Protein AF-A0A0Q6BQZ2-F1 (afdb_monomer_lite)

Secondary structure (DSSP, 8-state):
-HHHHHHHSGGGG--------------HHHHHHHHHHHHHHHHHHHTT-HHHHHHHHHHHHHHHHHHHHHHHTSTT-HHHHHHHHHHHHHHHHHHHHHHHT-HHHHHHHHHHHHHHHHHHH--

Sequence (123 aa):
MRLRVVMMLAVMLAASWSVEAGDFEVDEDFMHEVEDTSKSLTNHLALNNKTASNDDVQRLIGMFSKVESYYTLKADSDEQLGLAQKSHELTKEIKFLVDAGDFEHAGQKATVLSRTCKSCHDL

pLDDT: mean 88.43, std 18.25, range [44.84, 98.88]

Structure (mmCIF, N/CA/C/O backbone):
data_AF-A0A0Q6BQZ2-F1
#
_entry.id   AF-A0A0Q6BQZ2-F1
#
loop_
_atom_site.group_PDB
_atom_site.id
_atom_site.type_symbol
_atom_site.label_atom_id
_atom_site.label_alt_id
_atom_site.label_comp_id
_atom_site.label_asym_id
_atom_site.label_entity_id
_atom_site.label_seq_id
_atom_site.pdbx_PDB_ins_code
_atom_site.Cartn_x
_atom_site.Cartn_y
_atom_site.Cartn_z
_atom_site.occupancy
_atom_site.B_iso_or_equiv
_atom_site.auth_seq_id
_atom_site.auth_comp_id
_atom_site.auth_asym_id
_atom_site.auth_atom_id
_atom_site.pdbx_PDB_model_num
ATOM 1 N N . MET A 1 1 ? 11.974 49.553 -42.679 1.00 47.84 1 MET A N 1
ATOM 2 C CA . MET A 1 1 ? 12.924 48.729 -41.888 1.00 47.84 1 MET A CA 1
ATOM 3 C C . MET A 1 1 ? 12.421 48.372 -40.491 1.00 47.84 1 MET A C 1
ATOM 5 O O . MET A 1 1 ? 12.557 47.217 -40.125 1.00 47.84 1 MET A O 1
ATOM 9 N N . ARG A 1 2 ? 11.797 49.289 -39.734 1.00 51.91 2 ARG A N 1
ATOM 10 C CA . ARG A 1 2 ? 11.353 49.034 -38.345 1.00 51.91 2 ARG A CA 1
ATOM 11 C C . ARG A 1 2 ? 10.260 47.959 -38.185 1.00 51.91 2 ARG A C 1
ATOM 13 O O . ARG A 1 2 ? 10.265 47.254 -37.191 1.00 51.91 2 ARG A O 1
ATOM 20 N N . LEU A 1 3 ? 9.384 47.774 -39.178 1.00 44.84 3 LEU A N 1
ATOM 21 C CA . LEU A 1 3 ? 8.256 46.830 -39.092 1.00 44.84 3 LEU A CA 1
ATOM 22 C C . LEU A 1 3 ? 8.641 45.355 -39.341 1.00 44.84 3 LEU A C 1
ATOM 24 O O . LEU A 1 3 ? 7.976 44.454 -38.848 1.00 44.84 3 LEU A O 1
ATOM 28 N N . ARG A 1 4 ? 9.740 45.099 -40.068 1.00 45.25 4 ARG A N 1
ATOM 29 C CA . ARG A 1 4 ? 10.235 43.732 -40.342 1.00 45.25 4 ARG A CA 1
ATOM 30 C C . ARG A 1 4 ? 10.979 43.124 -39.151 1.00 45.25 4 ARG A C 1
ATOM 32 O O . ARG A 1 4 ? 10.954 41.915 -38.977 1.00 45.25 4 ARG A O 1
ATOM 39 N N . VAL A 1 5 ? 11.593 43.967 -38.319 1.00 52.12 5 VAL A N 1
ATOM 40 C CA . VAL A 1 5 ? 12.318 43.535 -37.112 1.00 52.12 5 VAL A CA 1
ATOM 41 C C . VAL A 1 5 ? 11.343 43.091 -36.017 1.00 52.12 5 VAL A C 1
ATOM 43 O O . VAL A 1 5 ? 11.607 42.116 -35.325 1.00 52.12 5 VAL A O 1
ATOM 46 N N . VAL A 1 6 ? 10.177 43.739 -35.914 1.00 52.12 6 VAL A N 1
ATOM 47 C CA . VAL A 1 6 ? 9.150 43.390 -34.914 1.00 52.12 6 VAL A CA 1
ATOM 48 C C . VAL A 1 6 ? 8.507 42.030 -35.210 1.00 52.12 6 VAL A C 1
ATOM 50 O O . VAL A 1 6 ? 8.202 41.283 -34.287 1.00 52.12 6 VAL A O 1
ATOM 53 N N . MET A 1 7 ? 8.366 41.659 -36.486 1.00 44.91 7 MET A N 1
ATOM 54 C CA . MET A 1 7 ? 7.736 40.391 -36.871 1.00 44.91 7 MET A CA 1
ATOM 55 C C . MET A 1 7 ? 8.658 39.171 -36.681 1.00 44.91 7 MET A C 1
ATOM 57 O O . MET A 1 7 ? 8.168 38.066 -36.477 1.00 44.91 7 MET A O 1
ATOM 61 N N . MET A 1 8 ? 9.983 39.363 -36.682 1.00 48.62 8 MET A N 1
ATOM 62 C CA . MET A 1 8 ? 10.954 38.284 -36.436 1.00 48.62 8 MET A CA 1
ATOM 63 C C . MET A 1 8 ? 11.148 37.961 -34.946 1.00 48.62 8 MET A C 1
ATOM 65 O O . MET A 1 8 ? 11.623 36.877 -34.624 1.00 48.62 8 MET A O 1
ATOM 69 N N . LEU A 1 9 ? 10.744 38.856 -34.038 1.00 49.56 9 LEU A N 1
ATOM 70 C CA . LEU A 1 9 ? 10.877 38.640 -32.592 1.00 49.56 9 LEU A CA 1
ATOM 71 C C . LEU A 1 9 ? 9.693 37.874 -31.971 1.00 49.56 9 LEU A C 1
ATOM 73 O O . LEU A 1 9 ? 9.803 37.379 -30.856 1.00 49.56 9 LEU A O 1
ATOM 77 N N . ALA A 1 10 ? 8.572 37.746 -32.687 1.00 48.38 10 ALA A N 1
ATOM 78 C CA . ALA A 1 10 ? 7.369 37.072 -32.189 1.00 48.38 10 ALA A CA 1
ATOM 79 C C . ALA A 1 10 ? 7.408 35.535 -32.331 1.00 48.38 10 ALA A C 1
ATOM 81 O O . ALA A 1 10 ? 6.573 34.846 -31.754 1.00 48.38 10 ALA A O 1
ATOM 82 N N . VAL A 1 11 ? 8.376 34.985 -33.072 1.00 51.03 11 VAL A N 1
ATOM 83 C CA . VAL A 1 11 ? 8.493 33.534 -33.327 1.00 51.03 11 VAL A CA 1
ATOM 84 C C . VAL A 1 11 ?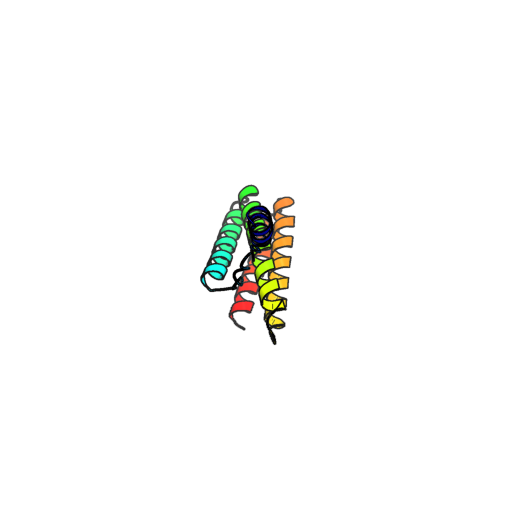 9.330 32.811 -32.257 1.00 51.03 11 VAL A C 1
ATOM 86 O O . VAL A 1 11 ? 9.289 31.590 -32.167 1.00 51.03 11 VAL A O 1
ATOM 89 N N . MET A 1 12 ? 10.034 33.535 -31.378 1.00 50.94 12 MET A N 1
ATOM 90 C CA . MET A 1 12 ? 10.864 32.935 -30.317 1.00 50.94 12 MET A CA 1
ATOM 91 C C . MET A 1 12 ? 10.139 32.711 -28.976 1.00 50.94 12 MET A C 1
ATOM 93 O O . MET A 1 12 ? 10.781 32.338 -28.000 1.00 50.94 12 MET A O 1
ATOM 97 N N . LEU A 1 13 ? 8.814 32.895 -28.908 1.00 50.28 13 LEU A N 1
ATOM 98 C CA . LEU A 1 13 ? 8.023 32.637 -27.692 1.00 50.28 13 LEU A CA 1
ATOM 99 C C . LEU A 1 13 ? 7.362 31.249 -27.642 1.00 50.28 13 LEU A C 1
ATOM 101 O O . LEU A 1 13 ? 6.524 30.999 -26.783 1.00 50.28 13 LEU A O 1
ATOM 105 N N . ALA A 1 14 ? 7.766 30.323 -28.512 1.00 53.31 14 ALA A N 1
ATOM 106 C CA . ALA A 1 14 ? 7.526 28.896 -28.312 1.00 53.31 14 ALA A CA 1
ATOM 107 C C . ALA A 1 14 ? 8.716 28.282 -27.556 1.00 53.31 14 ALA A C 1
ATOM 109 O O . ALA A 1 14 ? 9.350 27.343 -28.029 1.00 53.31 14 ALA A O 1
ATOM 110 N N . ALA A 1 15 ? 9.061 28.850 -26.396 1.00 54.56 15 ALA A N 1
ATOM 111 C CA . ALA A 1 15 ? 9.900 28.156 -25.430 1.00 54.56 15 ALA A CA 1
ATOM 112 C C . ALA A 1 15 ? 9.045 27.023 -24.861 1.00 54.56 15 ALA A C 1
ATOM 114 O O . ALA A 1 15 ? 8.290 27.198 -23.907 1.00 54.56 15 ALA A O 1
ATOM 115 N N . SER A 1 16 ? 9.107 25.891 -25.553 1.00 55.00 16 SER A N 1
ATOM 116 C CA . SER A 1 16 ? 8.705 24.578 -25.090 1.00 55.00 16 SER A CA 1
ATOM 117 C C . SER A 1 16 ? 9.062 24.440 -23.617 1.00 55.00 16 SER A C 1
ATOM 119 O O . SER A 1 16 ? 10.232 24.307 -23.261 1.00 55.00 16 SER A O 1
ATOM 121 N N . TRP A 1 17 ? 8.041 24.487 -22.762 1.00 54.44 17 TRP A N 1
ATOM 122 C CA . TRP A 1 17 ? 8.101 23.850 -21.460 1.00 54.44 17 TRP A CA 1
ATOM 123 C C . TRP A 1 17 ? 8.249 22.359 -21.742 1.00 54.44 17 TRP A C 1
ATOM 125 O O . TRP A 1 17 ? 7.269 21.621 -21.822 1.00 54.44 17 TRP A O 1
ATOM 135 N N . SER A 1 18 ? 9.486 21.925 -21.970 1.00 51.38 18 SER A N 1
ATOM 136 C CA . SER A 1 18 ? 9.857 20.560 -21.661 1.00 51.38 18 SER A CA 1
ATOM 137 C C . SER A 1 18 ? 9.623 20.456 -20.166 1.00 51.38 18 SER A C 1
ATOM 139 O O . SER A 1 18 ? 10.402 20.974 -19.371 1.00 51.38 18 SER A O 1
ATOM 141 N N . VAL A 1 19 ? 8.475 19.897 -19.788 1.00 54.66 19 VAL A N 1
ATOM 142 C CA . VAL A 1 19 ? 8.336 19.311 -18.465 1.00 54.66 19 VAL A CA 1
ATOM 143 C C . VAL A 1 19 ? 9.444 18.276 -18.455 1.00 54.66 19 VAL A C 1
ATOM 145 O O . VAL A 1 19 ? 9.368 17.285 -19.180 1.00 54.66 19 VAL A O 1
ATOM 148 N N . GLU A 1 20 ? 10.549 18.596 -17.793 1.00 49.16 20 GLU A N 1
ATOM 149 C CA . GLU A 1 20 ? 11.592 17.628 -17.526 1.00 49.16 20 GLU A CA 1
ATOM 150 C C . GLU A 1 20 ? 10.895 16.601 -16.644 1.00 49.16 20 GLU A C 1
ATOM 152 O O . GLU A 1 20 ? 10.644 16.831 -15.461 1.00 49.16 20 GLU A O 1
ATOM 157 N N . ALA A 1 21 ? 10.405 15.536 -17.279 1.00 51.03 21 ALA A N 1
ATOM 158 C CA . ALA A 1 21 ? 10.009 14.339 -16.583 1.00 51.03 21 ALA A CA 1
ATOM 159 C C . ALA A 1 21 ? 11.306 13.852 -15.947 1.00 51.03 21 ALA A C 1
ATOM 161 O O . ALA A 1 21 ? 12.100 13.183 -16.601 1.00 51.03 21 ALA A O 1
ATOM 162 N N . GLY A 1 22 ? 11.577 14.317 -14.724 1.00 54.44 22 GLY A N 1
ATOM 163 C CA . GLY A 1 22 ? 12.607 13.720 -13.897 1.00 54.44 22 GLY A CA 1
ATOM 164 C C . GLY A 1 22 ? 12.292 12.237 -13.876 1.00 54.44 22 GLY A C 1
ATOM 165 O O . GLY A 1 22 ? 11.157 11.870 -13.552 1.00 54.44 22 GLY A O 1
ATOM 166 N N . ASP A 1 23 ? 13.239 11.429 -14.344 1.00 61.69 23 ASP A N 1
ATOM 167 C CA . ASP A 1 23 ? 13.086 9.983 -14.379 1.00 61.69 23 ASP A CA 1
ATOM 168 C C . ASP A 1 23 ? 12.707 9.559 -12.960 1.00 61.69 23 ASP A C 1
ATOM 170 O O . ASP A 1 23 ? 13.440 9.819 -12.005 1.00 61.69 23 ASP A O 1
ATOM 174 N N . PHE A 1 24 ? 11.491 9.039 -12.788 1.00 74.56 24 PHE A N 1
ATOM 175 C CA . PHE A 1 24 ? 11.076 8.554 -11.484 1.00 74.56 24 PHE A CA 1
ATOM 176 C C . PHE A 1 24 ? 11.882 7.286 -11.216 1.00 74.56 24 PHE A C 1
ATOM 178 O O . PHE A 1 24 ? 11.626 6.240 -11.817 1.00 74.56 24 PHE A O 1
ATOM 185 N N . GLU A 1 25 ? 12.867 7.387 -10.332 1.00 81.62 25 GLU A N 1
ATOM 186 C CA . GLU A 1 25 ? 13.620 6.234 -9.867 1.00 81.62 25 GLU A CA 1
ATOM 187 C C . GLU A 1 25 ? 12.933 5.619 -8.646 1.00 81.62 25 GLU A C 1
ATOM 189 O O . GLU A 1 25 ? 12.519 6.305 -7.713 1.00 81.62 25 GLU A O 1
ATOM 194 N N . VAL A 1 26 ? 12.802 4.292 -8.666 1.00 90.12 26 VAL A N 1
ATOM 195 C CA . VAL A 1 26 ? 12.554 3.508 -7.454 1.00 90.12 26 VAL A CA 1
ATOM 196 C C . VAL A 1 26 ? 13.908 3.349 -6.773 1.00 90.12 26 VAL A C 1
ATOM 198 O O . VAL A 1 26 ? 14.666 2.433 -7.097 1.00 90.12 26 VAL A O 1
ATOM 201 N N . ASP A 1 27 ? 14.234 4.300 -5.904 1.00 92.88 27 ASP A N 1
ATOM 202 C CA . ASP A 1 27 ? 15.468 4.338 -5.125 1.00 92.88 27 ASP A CA 1
ATOM 203 C C . ASP A 1 27 ? 15.237 3.919 -3.661 1.00 92.88 27 ASP A C 1
ATOM 205 O O . ASP A 1 27 ? 14.137 3.527 -3.256 1.00 92.88 27 ASP A O 1
ATOM 209 N N . GLU A 1 28 ? 16.309 3.939 -2.870 1.00 93.81 28 GLU A N 1
ATOM 210 C CA . GLU A 1 28 ? 16.282 3.550 -1.458 1.00 93.81 28 GLU A CA 1
ATOM 211 C C . GLU A 1 28 ? 15.366 4.460 -0.626 1.00 93.81 28 GLU A C 1
ATOM 213 O O . GLU A 1 28 ? 14.588 3.958 0.183 1.00 93.81 28 GLU A O 1
ATOM 218 N N . ASP A 1 29 ? 15.393 5.774 -0.863 1.00 95.81 29 ASP A N 1
ATOM 219 C CA . ASP A 1 29 ? 14.568 6.741 -0.132 1.00 95.81 29 ASP A CA 1
ATOM 220 C C . ASP A 1 29 ? 13.077 6.527 -0.416 1.00 95.81 29 ASP A C 1
ATOM 222 O O . ASP A 1 29 ? 12.254 6.496 0.505 1.00 95.81 29 ASP A O 1
ATOM 226 N N . PHE A 1 30 ? 12.722 6.305 -1.683 1.00 96.94 30 PHE A N 1
ATOM 227 C CA . PHE A 1 30 ? 11.360 5.964 -2.067 1.00 96.94 30 PHE A CA 1
ATOM 228 C C . PHE A 1 30 ? 10.910 4.648 -1.422 1.00 96.94 30 PHE A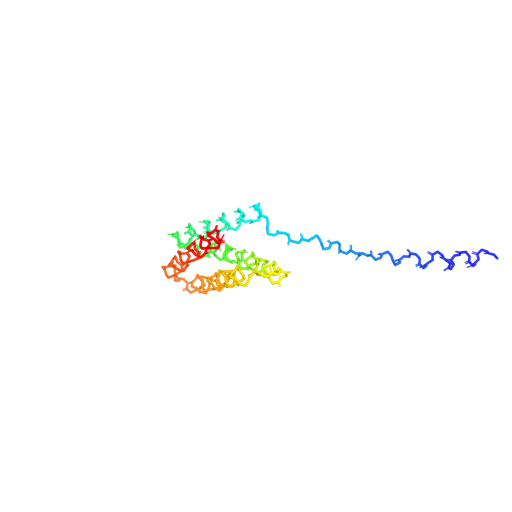 C 1
ATOM 230 O O . PHE A 1 30 ? 9.806 4.570 -0.880 1.00 96.94 30 PHE A O 1
ATOM 237 N N . MET A 1 31 ? 11.752 3.611 -1.441 1.00 96.69 31 MET A N 1
ATOM 238 C CA . MET A 1 31 ? 11.402 2.321 -0.841 1.00 96.69 31 MET A CA 1
ATOM 239 C C . MET A 1 31 ? 11.316 2.382 0.690 1.00 96.69 31 MET A C 1
ATOM 241 O O . MET A 1 31 ? 10.460 1.709 1.268 1.00 96.69 31 MET A O 1
ATOM 245 N N . HIS A 1 32 ? 12.101 3.236 1.350 1.00 97.31 32 HIS A N 1
ATOM 246 C CA . HIS A 1 32 ? 11.919 3.542 2.769 1.00 97.31 32 HIS A CA 1
ATOM 247 C C . HIS A 1 32 ? 10.571 4.226 3.034 1.00 97.31 32 HIS A C 1
ATOM 249 O O . HIS A 1 32 ? 9.877 3.850 3.979 1.00 97.31 32 HIS A O 1
ATOM 255 N N . GLU A 1 33 ? 10.131 5.157 2.180 1.00 98.25 33 GLU A N 1
ATOM 256 C CA . GLU A 1 33 ? 8.800 5.770 2.311 1.00 98.25 33 GLU A CA 1
ATOM 257 C C . GLU A 1 33 ? 7.670 4.734 2.143 1.00 98.25 33 GLU A C 1
ATOM 259 O O . GLU A 1 33 ? 6.663 4.778 2.863 1.00 98.25 33 GLU A O 1
ATOM 264 N N . VAL A 1 34 ? 7.838 3.769 1.230 1.00 98.50 34 VAL A N 1
ATOM 265 C CA . VAL A 1 34 ? 6.916 2.631 1.069 1.00 98.50 34 VAL A CA 1
ATOM 266 C C . VAL A 1 34 ? 6.872 1.785 2.341 1.00 98.50 34 VAL A C 1
ATOM 268 O O . VAL A 1 34 ? 5.784 1.460 2.827 1.00 98.50 34 VAL A O 1
ATOM 271 N N . GLU A 1 35 ? 8.031 1.440 2.905 1.00 98.31 35 GLU A N 1
ATOM 272 C CA . GLU A 1 35 ? 8.124 0.643 4.129 1.00 98.31 35 GLU A CA 1
ATOM 273 C C . GLU A 1 35 ? 7.474 1.360 5.321 1.00 98.31 35 GLU A C 1
ATOM 275 O O . GLU A 1 35 ? 6.658 0.763 6.033 1.00 98.31 35 GLU A O 1
ATOM 280 N N . ASP A 1 36 ? 7.775 2.641 5.518 1.00 98.75 36 ASP A N 1
ATOM 281 C CA . ASP A 1 36 ? 7.216 3.444 6.604 1.00 98.75 36 ASP A CA 1
ATOM 282 C C . ASP A 1 36 ? 5.702 3.611 6.466 1.00 98.75 36 ASP A C 1
ATOM 284 O O . ASP A 1 36 ? 4.967 3.443 7.445 1.00 98.75 36 ASP A O 1
ATOM 288 N N . THR A 1 37 ? 5.203 3.833 5.246 1.00 98.88 37 THR A N 1
ATOM 289 C CA . THR A 1 37 ? 3.757 3.892 4.990 1.00 98.88 37 THR A CA 1
ATOM 290 C C . THR A 1 37 ? 3.098 2.528 5.250 1.00 98.88 37 THR A C 1
ATOM 292 O O . THR A 1 37 ? 2.024 2.460 5.848 1.00 98.88 37 THR A O 1
ATOM 295 N N . SER A 1 38 ? 3.749 1.413 4.894 1.00 98.75 38 SER A N 1
ATOM 296 C CA . SER A 1 38 ? 3.254 0.059 5.196 1.00 98.75 38 SER A CA 1
ATOM 297 C C . SER A 1 38 ? 3.230 -0.248 6.700 1.00 98.75 38 SER A C 1
ATOM 299 O O . SER A 1 38 ? 2.306 -0.915 7.185 1.00 98.75 38 SER A O 1
ATOM 301 N N . LYS A 1 39 ? 4.229 0.213 7.459 1.00 98.69 39 LYS A N 1
ATOM 302 C CA . LYS A 1 39 ? 4.265 0.092 8.926 1.00 98.69 39 LYS A CA 1
ATOM 303 C C . LYS A 1 39 ? 3.169 0.940 9.571 1.00 98.69 39 LYS A C 1
ATOM 305 O O . LYS A 1 39 ? 2.452 0.443 10.440 1.00 98.69 39 LYS A O 1
ATOM 310 N N . SER A 1 40 ? 3.005 2.182 9.111 1.00 98.88 40 SER A N 1
ATOM 311 C CA . SER A 1 40 ? 1.930 3.087 9.534 1.00 98.88 40 SER A CA 1
ATOM 312 C C . SER A 1 40 ? 0.556 2.452 9.322 1.00 98.88 40 SER A C 1
ATOM 314 O O . SER A 1 40 ? -0.219 2.332 10.274 1.00 98.88 40 SER A O 1
ATOM 316 N N . LEU A 1 41 ? 0.308 1.905 8.126 1.00 98.88 41 LEU A N 1
ATOM 317 C CA . LEU A 1 41 ? -0.931 1.200 7.807 1.00 98.88 41 LEU A CA 1
ATOM 318 C C . LEU A 1 41 ? -1.205 0.074 8.806 1.00 98.88 41 LEU A C 1
ATOM 320 O O . LEU A 1 41 ? -2.300 -0.015 9.356 1.00 98.88 41 LEU A O 1
ATOM 324 N N . THR A 1 42 ? -0.207 -0.771 9.068 1.00 98.75 42 THR A N 1
ATOM 325 C CA . THR A 1 42 ? -0.345 -1.907 9.992 1.00 98.75 42 THR A CA 1
ATOM 326 C C . THR A 1 42 ? -0.721 -1.442 11.402 1.00 98.75 42 THR A C 1
ATOM 328 O O . THR A 1 42 ? -1.607 -2.028 12.028 1.00 98.75 42 THR A O 1
ATOM 331 N N . ASN A 1 43 ? -0.118 -0.350 11.880 1.00 98.75 43 ASN A N 1
ATOM 332 C CA . ASN A 1 43 ? -0.464 0.250 13.169 1.00 98.75 43 ASN A CA 1
ATOM 333 C C . ASN A 1 43 ? -1.900 0.794 13.181 1.00 98.75 43 ASN A C 1
ATOM 335 O O . ASN A 1 43 ? -2.647 0.543 14.126 1.00 98.75 43 ASN A O 1
ATOM 339 N N . HIS A 1 44 ? -2.317 1.507 12.132 1.00 98.88 44 HIS A N 1
ATOM 340 C CA . HIS A 1 44 ? -3.672 2.050 12.038 1.00 98.88 44 HIS A CA 1
ATOM 341 C C . HIS A 1 44 ? -4.740 0.957 11.940 1.00 98.88 44 HIS A C 1
ATOM 343 O O . HIS A 1 44 ? -5.783 1.078 12.585 1.00 98.88 44 HIS A O 1
ATOM 349 N N . LEU A 1 45 ? -4.461 -0.132 11.216 1.00 98.81 45 LEU A N 1
ATOM 350 C CA . LEU A 1 45 ? -5.330 -1.308 11.161 1.00 98.81 45 LEU A CA 1
ATOM 351 C C . LEU A 1 45 ? -5.500 -1.938 12.547 1.00 98.81 45 LEU A C 1
ATOM 353 O O . LEU A 1 45 ? -6.626 -2.200 12.955 1.00 98.81 45 LEU A O 1
ATOM 357 N N . ALA A 1 46 ? -4.411 -2.110 13.303 1.00 98.62 46 ALA A N 1
ATOM 358 C CA . ALA A 1 46 ? -4.462 -2.661 14.660 1.00 98.62 46 ALA A CA 1
ATOM 359 C C . ALA A 1 46 ? -5.259 -1.783 15.646 1.00 98.62 46 ALA A C 1
ATOM 361 O O . ALA A 1 46 ? -5.801 -2.283 16.631 1.00 98.62 46 ALA A O 1
ATOM 362 N N . LEU A 1 47 ? -5.343 -0.477 15.380 1.00 98.69 47 LEU A N 1
ATOM 363 C CA . LEU A 1 47 ? -6.118 0.490 16.161 1.00 98.69 47 LEU A CA 1
ATOM 364 C C . LEU A 1 47 ? -7.545 0.703 15.625 1.00 98.69 47 LEU A C 1
ATOM 366 O O . LEU A 1 47 ? -8.262 1.555 16.150 1.00 98.69 47 LEU A O 1
ATOM 370 N N . ASN A 1 48 ? -7.961 -0.030 14.584 1.00 98.56 48 ASN A N 1
ATOM 371 C CA . ASN A 1 48 ? -9.225 0.167 13.864 1.00 98.56 48 ASN A CA 1
ATOM 372 C C . ASN A 1 48 ? -9.444 1.624 13.400 1.00 98.56 48 ASN A C 1
ATOM 374 O O . ASN A 1 48 ? -10.572 2.125 13.345 1.00 98.56 48 ASN A O 1
ATOM 378 N N . ASN A 1 49 ? -8.362 2.341 13.084 1.00 98.69 49 ASN A N 1
ATOM 379 C CA . ASN A 1 49 ? -8.420 3.746 12.696 1.00 98.69 49 ASN A CA 1
ATOM 380 C C . ASN A 1 49 ? -8.740 3.879 11.202 1.00 98.69 49 ASN A C 1
ATOM 382 O O . ASN A 1 49 ? -7.842 4.031 10.377 1.00 98.69 49 ASN A O 1
ATOM 386 N N . LYS A 1 50 ? -10.034 3.853 10.856 1.00 98.62 50 LYS A N 1
ATOM 387 C CA . LYS A 1 50 ? -10.507 3.871 9.460 1.00 98.62 50 LYS A CA 1
ATOM 388 C C . LYS A 1 50 ? -9.899 4.989 8.617 1.00 98.62 50 LYS A C 1
ATOM 390 O O . LYS A 1 50 ? -9.458 4.726 7.504 1.00 98.62 50 LYS A O 1
ATOM 395 N N . THR A 1 51 ? -9.916 6.223 9.120 1.00 98.69 51 THR A N 1
ATOM 396 C CA . THR A 1 51 ? -9.459 7.393 8.359 1.00 98.69 51 THR A CA 1
ATOM 397 C C . THR A 1 51 ? -7.975 7.277 8.042 1.00 98.69 51 THR A C 1
ATOM 399 O O . THR A 1 51 ? -7.604 7.322 6.876 1.00 98.69 51 THR A O 1
ATOM 402 N N . ALA A 1 52 ? -7.145 7.028 9.056 1.00 98.69 52 ALA A N 1
ATOM 403 C CA . ALA A 1 52 ? -5.703 6.939 8.857 1.00 98.69 52 ALA A CA 1
ATOM 404 C C . ALA A 1 52 ? -5.300 5.690 8.050 1.00 98.69 52 ALA A C 1
ATOM 406 O O . ALA A 1 52 ? -4.426 5.767 7.192 1.00 98.69 52 ALA A O 1
ATOM 407 N N . SER A 1 53 ? -5.993 4.557 8.238 1.00 98.88 53 SER A N 1
ATOM 408 C CA . SER A 1 53 ? -5.819 3.382 7.378 1.00 98.88 53 SER A CA 1
ATOM 409 C C . SER A 1 53 ? -6.142 3.692 5.918 1.00 98.88 53 SER A C 1
ATOM 411 O O . SER A 1 53 ? -5.417 3.233 5.042 1.00 98.88 53 SER A O 1
ATOM 413 N N . ASN A 1 54 ? -7.201 4.467 5.650 1.00 98.75 54 ASN A N 1
ATOM 414 C CA . ASN A 1 54 ? -7.582 4.867 4.295 1.00 98.75 54 ASN A CA 1
ATOM 415 C C . ASN A 1 54 ? -6.562 5.816 3.646 1.00 98.75 54 ASN A C 1
ATOM 417 O O . ASN A 1 54 ? -6.287 5.683 2.452 1.00 98.75 54 ASN A O 1
ATOM 421 N N . ASP A 1 55 ? -5.978 6.729 4.420 1.00 98.81 55 ASP A N 1
ATOM 422 C CA . ASP A 1 55 ? -4.922 7.618 3.931 1.00 98.81 55 ASP A CA 1
ATOM 423 C C . ASP A 1 55 ? -3.665 6.818 3.540 1.00 98.81 55 ASP A C 1
ATOM 425 O O . ASP A 1 55 ? -3.128 6.997 2.442 1.00 98.81 55 ASP A O 1
ATOM 429 N N . ASP A 1 56 ? -3.240 5.870 4.383 1.00 98.88 56 ASP A N 1
ATOM 430 C CA . ASP A 1 56 ? -2.057 5.044 4.120 1.00 98.88 56 ASP A CA 1
ATOM 431 C C . ASP A 1 56 ? -2.244 4.093 2.926 1.00 98.88 56 ASP A C 1
ATOM 433 O O . ASP A 1 56 ? -1.369 4.021 2.060 1.00 98.88 56 ASP A O 1
ATOM 437 N N . VAL A 1 57 ? -3.382 3.388 2.813 1.00 98.75 57 VAL A N 1
ATOM 438 C CA . VAL A 1 57 ? -3.632 2.518 1.641 1.00 98.75 57 VAL A CA 1
ATOM 439 C C . VAL A 1 57 ? -3.688 3.316 0.345 1.00 98.75 57 VAL A C 1
ATOM 441 O O . VAL A 1 57 ? -3.201 2.842 -0.678 1.00 98.75 57 VAL A O 1
ATOM 444 N N . GLN A 1 58 ? -4.240 4.532 0.359 1.00 98.75 58 GLN A N 1
ATOM 445 C CA . GLN A 1 58 ? -4.300 5.362 -0.842 1.00 98.75 58 GLN A CA 1
ATOM 446 C C . GLN A 1 58 ? -2.899 5.805 -1.285 1.00 98.75 58 GLN A C 1
ATOM 448 O O . GLN A 1 58 ? -2.610 5.813 -2.486 1.00 98.75 58 GLN A O 1
ATOM 453 N N . ARG A 1 59 ? -2.018 6.125 -0.329 1.00 98.75 59 ARG A N 1
ATOM 454 C CA . ARG A 1 59 ? -0.600 6.408 -0.597 1.00 98.75 59 ARG A CA 1
ATOM 455 C C . ARG A 1 59 ? 0.107 5.181 -1.173 1.00 98.75 59 ARG A C 1
ATOM 457 O O . ARG A 1 59 ? 0.731 5.295 -2.227 1.00 98.75 59 ARG A O 1
ATOM 464 N N . LEU A 1 60 ? -0.058 4.011 -0.555 1.00 98.81 60 LEU A N 1
ATOM 465 C CA . LEU A 1 60 ? 0.558 2.760 -1.015 1.00 98.81 60 LEU A CA 1
ATOM 466 C C . LEU A 1 60 ? 0.079 2.332 -2.408 1.00 98.81 60 LEU A C 1
ATOM 468 O O . LEU A 1 60 ? 0.895 1.887 -3.207 1.00 98.81 60 LEU A O 1
ATOM 472 N N . ILE A 1 61 ? -1.203 2.520 -2.747 1.00 98.81 61 ILE A N 1
ATOM 473 C CA . ILE A 1 61 ? -1.718 2.291 -4.111 1.00 98.81 61 ILE A CA 1
ATOM 474 C C . ILE A 1 61 ? -0.937 3.142 -5.119 1.00 98.81 61 ILE A C 1
ATOM 476 O O . ILE A 1 61 ? -0.463 2.636 -6.135 1.00 98.81 61 ILE A O 1
ATOM 480 N N . GLY A 1 62 ? -0.763 4.433 -4.820 1.00 98.06 62 GLY A N 1
ATOM 481 C CA . GLY A 1 62 ? 0.012 5.336 -5.667 1.00 98.06 62 GLY A CA 1
ATOM 482 C C . GLY A 1 62 ? 1.481 4.924 -5.774 1.00 98.06 62 GLY A C 1
ATOM 483 O O . GLY A 1 62 ? 2.040 4.937 -6.866 1.00 98.06 62 GLY A O 1
ATOM 484 N N . MET A 1 63 ? 2.100 4.527 -4.663 1.00 98.50 63 MET A N 1
ATOM 485 C CA . MET A 1 63 ? 3.496 4.092 -4.635 1.00 98.50 63 MET A CA 1
ATOM 486 C C . MET A 1 63 ? 3.715 2.802 -5.430 1.00 98.50 63 MET A C 1
ATOM 488 O O . MET A 1 63 ? 4.578 2.775 -6.304 1.00 98.50 63 MET A O 1
ATOM 492 N N . PHE A 1 64 ? 2.911 1.759 -5.211 1.00 98.50 64 PHE A N 1
ATOM 493 C CA . PHE A 1 64 ? 3.062 0.500 -5.944 1.00 98.50 64 PHE A CA 1
ATOM 494 C C . PHE A 1 64 ? 2.758 0.646 -7.436 1.00 98.50 64 PHE A C 1
ATOM 496 O O . PHE A 1 64 ? 3.441 0.025 -8.242 1.00 98.50 64 PHE A O 1
ATOM 503 N N . SER A 1 65 ? 1.844 1.539 -7.833 1.00 97.62 65 SER A N 1
ATOM 504 C CA . SER A 1 65 ? 1.659 1.877 -9.251 1.00 97.62 65 SER A CA 1
ATOM 505 C C . SER A 1 65 ? 2.933 2.446 -9.894 1.00 97.62 65 SER A C 1
ATOM 507 O O . SER A 1 65 ? 3.217 2.169 -11.063 1.00 97.62 65 SER A O 1
ATOM 509 N N . LYS A 1 66 ? 3.735 3.209 -9.142 1.00 96.81 66 LYS A N 1
ATOM 510 C CA . LYS A 1 66 ? 5.028 3.698 -9.631 1.00 96.81 66 LYS A CA 1
ATOM 511 C C . LYS A 1 66 ? 6.078 2.585 -9.700 1.00 96.81 66 LYS A C 1
ATOM 513 O O . LYS A 1 66 ? 6.812 2.528 -10.681 1.00 96.81 66 LYS A O 1
ATOM 518 N N . VAL A 1 67 ? 6.106 1.672 -8.723 1.00 96.62 67 VAL A N 1
ATOM 519 C CA . VAL A 1 67 ? 6.995 0.490 -8.742 1.00 96.62 67 VAL A CA 1
ATOM 520 C C . VAL A 1 67 ? 6.695 -0.413 -9.942 1.00 96.62 67 VAL A C 1
ATOM 522 O O . VAL A 1 67 ? 7.606 -0.828 -10.652 1.00 96.62 67 VAL A O 1
ATOM 525 N N . GLU A 1 68 ? 5.417 -0.670 -10.226 1.00 95.94 68 GLU A N 1
ATOM 526 C CA . GLU A 1 68 ? 4.996 -1.395 -11.432 1.00 95.94 68 GLU A CA 1
ATOM 527 C C . GLU A 1 68 ? 5.474 -0.703 -12.710 1.00 95.94 68 GLU A C 1
ATOM 529 O O . GLU A 1 68 ? 6.003 -1.353 -13.612 1.00 95.94 68 GLU A O 1
ATOM 534 N N . SER A 1 69 ? 5.297 0.619 -12.787 1.00 95.19 69 SER A N 1
ATOM 535 C CA . SER A 1 69 ? 5.715 1.405 -13.952 1.00 95.19 69 SER A CA 1
ATOM 536 C C . SER A 1 69 ? 7.228 1.328 -14.159 1.00 95.19 69 SER A C 1
ATOM 538 O O . SER A 1 69 ? 7.681 1.165 -15.289 1.00 95.19 69 SER A O 1
ATOM 540 N N . TYR A 1 70 ? 8.003 1.372 -13.073 1.00 94.25 70 TYR A N 1
ATOM 541 C CA . TYR A 1 70 ? 9.456 1.232 -13.104 1.00 94.25 70 TYR A CA 1
ATOM 542 C C . TYR A 1 70 ? 9.893 -0.119 -13.683 1.00 94.25 70 TYR A C 1
ATOM 544 O O . TYR A 1 70 ? 10.684 -0.152 -14.625 1.00 94.25 70 TYR A O 1
ATOM 552 N N . TYR A 1 71 ? 9.347 -1.233 -13.181 1.00 94.94 71 TYR A N 1
ATOM 553 C CA . TYR A 1 71 ? 9.712 -2.560 -13.690 1.00 94.94 71 TYR A CA 1
ATOM 554 C C . TYR A 1 71 ? 9.162 -2.831 -15.094 1.00 94.94 71 TYR A C 1
ATOM 556 O O . TYR A 1 71 ? 9.829 -3.466 -15.898 1.00 94.94 71 TYR A O 1
ATOM 564 N N . THR A 1 72 ? 8.023 -2.250 -15.474 1.00 93.88 72 THR A N 1
ATOM 565 C CA . THR A 1 72 ? 7.513 -2.359 -16.856 1.00 93.88 72 THR A CA 1
ATOM 566 C C . THR A 1 72 ? 8.511 -1.829 -17.896 1.00 93.88 72 THR A C 1
ATOM 568 O O . THR A 1 72 ? 8.549 -2.314 -19.026 1.00 93.88 72 THR A O 1
ATOM 571 N N . LEU A 1 73 ? 9.329 -0.836 -17.533 1.00 90.44 73 LEU A N 1
ATOM 572 C CA . LEU A 1 73 ? 10.331 -0.235 -18.418 1.00 90.44 73 LEU A CA 1
ATOM 573 C C . LEU A 1 73 ? 11.701 -0.935 -18.353 1.00 90.44 73 LEU A C 1
ATOM 575 O O . LEU A 1 73 ? 12.584 -0.623 -19.155 1.00 90.44 73 LEU A O 1
ATOM 579 N N . LYS A 1 74 ? 11.899 -1.872 -17.418 1.00 89.38 74 LYS A N 1
ATOM 580 C CA . LYS A 1 74 ? 13.164 -2.584 -17.208 1.00 89.38 74 LYS A CA 1
ATOM 581 C C . LYS A 1 74 ? 13.149 -3.935 -17.921 1.00 89.38 74 LYS A C 1
ATOM 583 O O . LYS A 1 74 ? 12.264 -4.757 -17.697 1.00 89.38 74 LYS A O 1
ATOM 588 N N . ALA A 1 75 ? 14.168 -4.187 -18.740 1.00 88.00 75 ALA A N 1
ATOM 589 C CA . ALA A 1 75 ? 14.394 -5.512 -19.316 1.00 88.00 75 AL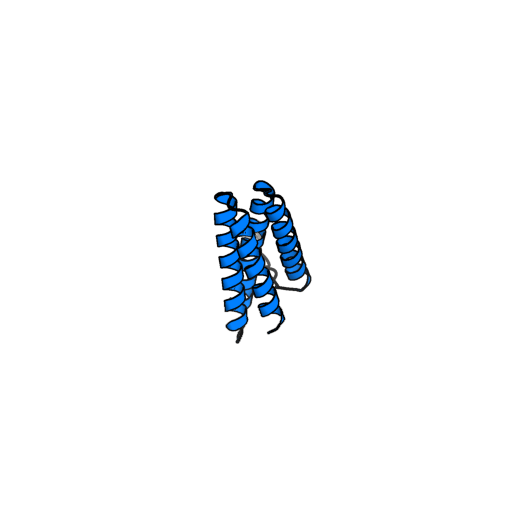A A CA 1
ATOM 590 C C . ALA A 1 75 ? 14.668 -6.553 -18.214 1.00 88.00 75 ALA A C 1
ATOM 592 O O . ALA A 1 75 ? 15.240 -6.212 -17.178 1.00 88.00 75 ALA A O 1
ATOM 593 N N . ASP A 1 76 ? 14.268 -7.804 -18.462 1.00 91.12 76 ASP A N 1
ATOM 594 C CA . ASP A 1 76 ? 14.514 -8.966 -17.593 1.00 91.12 76 ASP A CA 1
ATOM 595 C C . ASP A 1 76 ? 14.019 -8.800 -16.140 1.00 91.12 76 ASP A C 1
ATOM 597 O O . ASP A 1 76 ? 14.652 -9.281 -15.203 1.00 91.12 76 ASP A O 1
ATOM 601 N N . SER A 1 77 ? 12.884 -8.116 -15.940 1.00 94.94 77 SER A N 1
ATOM 602 C CA . SER A 1 77 ? 12.328 -7.818 -14.608 1.00 94.94 77 SER A CA 1
ATOM 603 C C . SER A 1 77 ? 10.941 -8.422 -14.340 1.00 94.94 77 SER A C 1
ATOM 605 O O . SER A 1 77 ? 10.190 -7.939 -13.493 1.00 94.94 77 SER A O 1
ATOM 607 N N . ASP A 1 78 ? 10.589 -9.495 -15.055 1.00 96.69 78 ASP A N 1
ATOM 608 C CA . ASP A 1 78 ? 9.259 -10.121 -14.996 1.00 96.69 78 ASP A CA 1
ATOM 609 C C . ASP A 1 78 ? 8.865 -10.566 -13.575 1.00 96.69 78 ASP A C 1
ATOM 611 O O . ASP A 1 78 ? 7.709 -10.420 -13.170 1.00 96.69 78 ASP A O 1
ATOM 615 N N . GLU A 1 79 ? 9.818 -11.084 -12.792 1.00 96.44 79 GLU A N 1
ATOM 616 C CA . GLU A 1 79 ? 9.557 -11.531 -11.420 1.00 96.44 79 GLU A CA 1
ATOM 617 C C . GLU A 1 79 ? 9.303 -10.346 -10.476 1.00 96.44 79 GLU A C 1
ATOM 619 O O . GLU A 1 79 ? 8.330 -10.349 -9.715 1.00 96.44 79 GLU A O 1
ATOM 624 N N . GLN A 1 80 ? 10.112 -9.289 -10.581 1.00 96.12 80 GLN A N 1
ATOM 625 C CA . GLN A 1 80 ? 9.932 -8.045 -9.834 1.00 96.12 80 GLN A CA 1
ATOM 626 C C . GLN A 1 80 ? 8.609 -7.366 -10.203 1.00 96.12 80 GLN A C 1
ATOM 628 O O . GLN A 1 80 ? 7.863 -6.941 -9.319 1.00 96.12 80 GLN A O 1
ATOM 633 N N . LEU A 1 81 ? 8.274 -7.320 -11.497 1.00 97.38 81 LEU A N 1
ATOM 634 C CA . LEU A 1 81 ? 7.001 -6.795 -11.982 1.00 97.38 81 LEU A CA 1
ATOM 635 C C . LEU A 1 81 ? 5.820 -7.584 -11.402 1.00 97.38 81 LEU A C 1
ATOM 637 O O . LEU A 1 81 ? 4.859 -6.981 -10.922 1.00 97.38 81 LEU A O 1
ATOM 641 N N . GLY A 1 82 ? 5.902 -8.917 -11.373 1.00 98.19 82 GLY A N 1
ATOM 642 C CA . GLY A 1 82 ? 4.871 -9.764 -10.771 1.00 98.19 82 GLY A CA 1
ATOM 643 C C . GLY A 1 82 ? 4.670 -9.502 -9.273 1.00 98.19 82 GLY A C 1
ATOM 644 O O . GLY A 1 82 ? 3.534 -9.452 -8.790 1.00 98.19 82 GLY A O 1
ATOM 645 N N . LEU A 1 83 ? 5.752 -9.283 -8.521 1.00 98.31 83 LEU A N 1
ATOM 646 C CA . LEU A 1 83 ? 5.676 -8.941 -7.095 1.00 98.31 83 LEU A CA 1
ATOM 647 C C . LEU A 1 83 ? 5.151 -7.520 -6.858 1.00 98.31 83 LEU A C 1
ATOM 649 O O . LEU A 1 83 ? 4.373 -7.315 -5.919 1.00 98.31 83 LEU A O 1
ATOM 653 N N . ALA A 1 84 ? 5.504 -6.561 -7.717 1.00 98.00 84 ALA A N 1
ATOM 654 C CA . ALA A 1 84 ? 4.965 -5.203 -7.680 1.00 98.00 84 ALA A CA 1
ATOM 655 C C . ALA A 1 84 ? 3.445 -5.209 -7.908 1.00 98.00 84 ALA A C 1
ATOM 657 O O . ALA A 1 84 ? 2.696 -4.675 -7.089 1.00 98.00 84 ALA A O 1
ATOM 658 N N . GLN A 1 85 ? 2.988 -5.925 -8.940 1.00 98.56 85 GLN A N 1
ATOM 659 C CA . GLN A 1 85 ? 1.566 -6.101 -9.255 1.00 98.56 85 GLN A CA 1
ATOM 660 C C . GLN A 1 85 ? 0.790 -6.751 -8.114 1.00 98.56 85 GLN A C 1
ATOM 662 O O . GLN A 1 85 ? -0.285 -6.293 -7.721 1.00 98.56 85 GLN A O 1
ATOM 667 N N . LYS A 1 86 ? 1.359 -7.802 -7.521 1.00 98.69 86 LYS A N 1
ATOM 668 C CA . LYS A 1 86 ? 0.761 -8.461 -6.361 1.00 98.69 86 LYS A CA 1
ATOM 669 C C . LYS A 1 86 ? 0.655 -7.521 -5.159 1.00 98.69 86 LYS A C 1
ATOM 671 O O . LYS A 1 86 ? -0.358 -7.538 -4.465 1.00 98.69 86 LYS A O 1
ATOM 676 N N . SER A 1 87 ? 1.679 -6.710 -4.909 1.00 98.62 87 SER A N 1
ATOM 677 C CA . SER A 1 87 ? 1.690 -5.742 -3.804 1.00 98.62 87 SER A CA 1
ATOM 678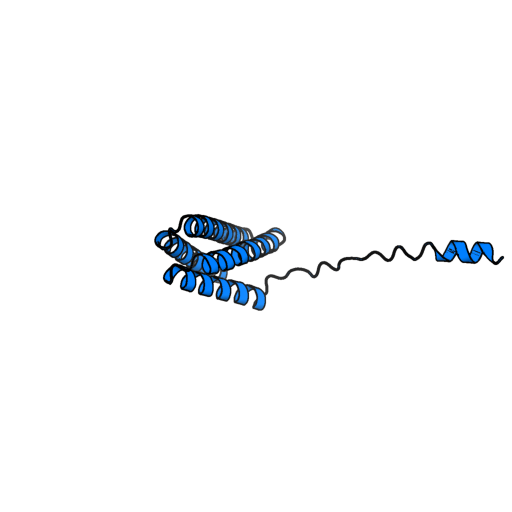 C C . SER A 1 87 ? 0.632 -4.653 -3.999 1.00 98.62 87 SER A C 1
ATOM 680 O O . SER A 1 87 ? -0.096 -4.310 -3.062 1.00 98.62 87 SER A O 1
ATOM 682 N N . HIS A 1 88 ? 0.469 -4.171 -5.231 1.00 98.69 88 HIS A N 1
ATOM 683 C CA . HIS A 1 88 ? -0.575 -3.216 -5.585 1.00 98.69 88 HIS A CA 1
ATOM 684 C C . HIS A 1 88 ? -1.978 -3.804 -5.385 1.00 98.69 88 HIS A C 1
ATOM 686 O O . HIS A 1 88 ? -2.829 -3.158 -4.771 1.00 98.69 88 HIS A O 1
ATOM 692 N N . GLU A 1 89 ? -2.216 -5.037 -5.841 1.00 98.81 89 GLU A N 1
ATOM 693 C CA . GLU A 1 89 ? -3.514 -5.700 -5.684 1.00 98.81 89 GLU A CA 1
ATOM 694 C C . GLU A 1 89 ? -3.853 -5.952 -4.211 1.00 98.81 89 GLU A C 1
ATOM 696 O O . GLU A 1 89 ? -4.935 -5.585 -3.756 1.00 98.81 89 GLU A O 1
ATOM 701 N N . LEU A 1 90 ? -2.900 -6.460 -3.422 1.00 98.88 90 LEU A N 1
ATOM 702 C CA . LEU A 1 90 ? -3.071 -6.610 -1.973 1.00 98.88 90 LEU A CA 1
ATOM 703 C C . LEU A 1 90 ? -3.442 -5.283 -1.307 1.00 98.88 90 LEU A C 1
ATOM 705 O O . LEU A 1 90 ? -4.304 -5.255 -0.432 1.00 98.88 90 LEU A O 1
ATOM 709 N N . THR A 1 91 ? -2.841 -4.172 -1.733 1.00 98.88 91 THR A N 1
ATOM 710 C CA . THR A 1 91 ? -3.163 -2.849 -1.182 1.00 98.88 91 THR A CA 1
ATOM 711 C C . THR A 1 91 ? -4.594 -2.415 -1.527 1.00 98.88 91 THR A C 1
ATOM 713 O O . THR A 1 91 ? -5.293 -1.870 -0.669 1.00 98.88 91 THR A O 1
ATOM 716 N N . LYS A 1 92 ? -5.079 -2.704 -2.742 1.00 98.88 92 LYS A N 1
ATOM 717 C CA . LYS A 1 92 ? -6.483 -2.457 -3.127 1.00 98.88 92 LYS A CA 1
ATOM 718 C C . LYS A 1 92 ? -7.456 -3.323 -2.328 1.00 98.88 92 LYS A C 1
ATOM 720 O O . LYS A 1 92 ? -8.492 -2.822 -1.890 1.00 98.88 92 LYS A O 1
ATOM 725 N N . GLU A 1 93 ? -7.117 -4.588 -2.091 1.00 98.88 93 GLU A N 1
ATOM 726 C CA . GLU A 1 93 ? -7.909 -5.474 -1.233 1.00 98.88 93 GLU A CA 1
ATOM 727 C C . GLU A 1 93 ? -7.971 -4.951 0.210 1.00 98.88 93 GLU A C 1
ATOM 729 O O . GLU A 1 93 ? -9.053 -4.903 0.796 1.00 98.88 93 GLU A O 1
ATOM 734 N N . ILE A 1 94 ? -6.844 -4.496 0.777 1.00 98.88 94 ILE A N 1
ATOM 735 C CA . ILE A 1 94 ? -6.821 -3.873 2.111 1.00 98.88 94 ILE A CA 1
ATOM 736 C C . ILE A 1 94 ? -7.733 -2.647 2.129 1.00 98.88 94 ILE A C 1
ATOM 738 O O . ILE A 1 94 ? -8.533 -2.506 3.051 1.00 98.88 94 ILE A O 1
ATOM 742 N N . LYS A 1 95 ? -7.669 -1.788 1.104 1.00 98.88 95 LYS A N 1
ATOM 743 C CA . LYS A 1 95 ? -8.556 -0.624 0.996 1.00 98.88 95 LYS A CA 1
ATOM 744 C C . LYS A 1 95 ? -10.033 -1.024 1.026 1.00 98.88 95 LYS A C 1
ATOM 746 O O . LYS A 1 95 ? -10.802 -0.442 1.788 1.00 98.88 95 LYS A O 1
ATOM 751 N N . PHE A 1 96 ? -10.425 -2.021 0.233 1.00 98.81 96 PHE A N 1
ATOM 752 C CA . PHE A 1 96 ? -11.800 -2.526 0.227 1.00 98.81 96 PHE A CA 1
ATOM 753 C C . PHE A 1 96 ? -12.244 -2.993 1.624 1.00 98.81 96 PHE A C 1
ATOM 755 O O . PHE A 1 96 ? -13.343 -2.663 2.071 1.00 98.81 96 PHE A O 1
ATOM 762 N N . LEU A 1 97 ? -11.374 -3.707 2.343 1.00 98.88 97 LEU A N 1
ATOM 763 C CA . LEU A 1 97 ? -11.649 -4.205 3.693 1.00 98.88 97 LEU A CA 1
ATOM 764 C C . LEU A 1 97 ? -11.740 -3.070 4.727 1.00 98.88 97 LEU A C 1
ATOM 766 O O . LEU A 1 97 ? -12.667 -3.053 5.535 1.00 98.88 97 LEU A O 1
ATOM 770 N N . VAL A 1 98 ? -10.853 -2.071 4.663 1.00 98.81 98 VAL A N 1
ATOM 771 C CA . VAL A 1 98 ? -10.921 -0.860 5.504 1.00 98.81 98 VAL A CA 1
ATOM 772 C C . VAL A 1 98 ? -12.225 -0.099 5.261 1.00 98.81 98 VAL A C 1
ATOM 774 O O . VAL A 1 98 ? -12.892 0.324 6.210 1.00 98.81 98 VAL A O 1
ATOM 777 N N . ASP A 1 99 ? -12.641 0.038 4.002 1.00 98.56 99 ASP A N 1
ATOM 778 C CA . ASP A 1 99 ? -13.903 0.686 3.645 1.00 98.56 99 ASP A CA 1
ATOM 779 C C . ASP A 1 99 ? -15.118 -0.079 4.190 1.00 98.56 99 ASP A C 1
ATOM 781 O O . ASP A 1 99 ? -16.066 0.554 4.671 1.00 98.56 99 ASP A O 1
ATOM 785 N N . ALA A 1 100 ? -15.053 -1.412 4.214 1.00 98.69 100 ALA A N 1
ATOM 786 C CA . ALA A 1 100 ? -16.049 -2.284 4.835 1.00 98.69 100 ALA A CA 1
ATOM 787 C C . ALA A 1 100 ? -15.984 -2.317 6.379 1.00 98.69 100 ALA A C 1
ATOM 789 O O . ALA A 1 100 ? -16.910 -2.819 7.014 1.00 98.69 100 ALA A O 1
ATOM 790 N N . GLY A 1 101 ? -14.936 -1.758 6.997 1.00 98.50 101 GLY A N 1
ATOM 791 C CA . GLY A 1 101 ? -14.703 -1.824 8.445 1.00 98.50 101 GLY A CA 1
ATOM 792 C C . GLY A 1 101 ? -14.171 -3.177 8.933 1.00 98.50 101 GLY A C 1
ATOM 793 O O . GLY A 1 101 ? -14.199 -3.448 10.132 1.00 98.50 101 GLY A O 1
ATOM 794 N N . ASP A 1 102 ? -13.687 -4.018 8.020 1.00 98.75 102 ASP A N 1
ATOM 795 C CA . ASP A 1 102 ? -13.149 -5.347 8.298 1.00 98.75 102 ASP A CA 1
ATOM 796 C C . ASP A 1 102 ? -11.633 -5.285 8.545 1.00 98.75 102 ASP A C 1
ATOM 798 O O . ASP A 1 102 ? -10.801 -5.661 7.715 1.00 98.75 102 ASP A O 1
ATOM 802 N N . PHE A 1 103 ? -11.265 -4.738 9.704 1.00 98.69 103 PHE A N 1
ATOM 803 C CA . PHE A 1 103 ? -9.865 -4.524 10.078 1.00 98.69 103 PHE A CA 1
ATOM 804 C C . PHE A 1 103 ? -9.093 -5.822 10.324 1.00 98.69 103 PHE A C 1
ATOM 806 O O . PHE A 1 103 ? -7.881 -5.864 10.113 1.00 98.69 103 PHE A O 1
ATOM 813 N N . GLU A 1 104 ? -9.780 -6.891 10.729 1.00 98.62 104 GLU A N 1
ATOM 814 C CA . GLU A 1 104 ? -9.157 -8.193 10.955 1.00 98.62 104 GLU A CA 1
ATOM 815 C C . GLU A 1 104 ? -8.629 -8.773 9.640 1.00 98.62 104 GLU A C 1
ATOM 817 O O . GLU A 1 104 ? -7.432 -9.057 9.519 1.00 98.62 104 GLU A O 1
ATOM 822 N N . HIS A 1 105 ? -9.484 -8.882 8.618 1.00 98.81 105 HIS A N 1
ATOM 823 C CA . HIS A 1 105 ? -9.044 -9.376 7.317 1.00 98.81 105 HIS A CA 1
ATOM 824 C C . HIS A 1 105 ? -8.091 -8.389 6.633 1.00 98.81 105 HIS A C 1
ATOM 826 O O . HIS A 1 105 ? -7.139 -8.819 5.978 1.00 98.81 105 HIS A O 1
ATOM 832 N N . ALA A 1 106 ? -8.274 -7.076 6.823 1.00 98.88 106 ALA A N 1
ATOM 833 C CA . ALA A 1 106 ? -7.322 -6.075 6.341 1.00 98.88 106 ALA A CA 1
ATOM 834 C C . ALA A 1 106 ? -5.914 -6.307 6.925 1.00 98.88 106 ALA A C 1
ATOM 836 O O . ALA A 1 106 ? -4.930 -6.299 6.186 1.00 98.88 106 ALA A O 1
ATOM 837 N N . GLY A 1 107 ? -5.807 -6.602 8.226 1.00 98.81 107 GLY A N 1
ATOM 838 C CA . GLY A 1 107 ? -4.541 -6.937 8.887 1.00 98.81 107 GLY A CA 1
ATOM 839 C C . GLY A 1 107 ? -3.904 -8.231 8.365 1.00 98.81 107 GLY A C 1
ATOM 840 O O . GLY A 1 107 ? -2.686 -8.305 8.162 1.00 98.81 107 GLY A O 1
ATOM 841 N N . GLN A 1 108 ? -4.715 -9.248 8.059 1.00 98.81 108 GLN A N 1
ATOM 842 C CA . GLN A 1 108 ? -4.227 -10.477 7.422 1.00 98.81 108 GLN A CA 1
ATOM 843 C C . GLN A 1 108 ? -3.634 -10.191 6.034 1.00 98.81 108 GLN A C 1
ATOM 845 O O . GLN A 1 108 ? -2.552 -10.690 5.710 1.00 98.81 108 GLN A O 1
ATOM 850 N N . LYS A 1 109 ? -4.297 -9.351 5.229 1.00 98.88 109 LYS A N 1
ATOM 851 C CA . LYS A 1 109 ? -3.794 -8.921 3.916 1.00 98.88 109 LYS A CA 1
ATOM 852 C C . LYS A 1 109 ? -2.535 -8.065 4.030 1.00 98.88 109 LYS A C 1
ATOM 854 O O . LYS A 1 109 ? -1.588 -8.321 3.292 1.00 98.88 109 LYS A O 1
ATOM 859 N N . ALA A 1 110 ? -2.457 -7.158 5.005 1.00 98.75 110 ALA A N 1
ATOM 860 C CA . ALA A 1 110 ? -1.239 -6.398 5.297 1.00 98.75 110 ALA A CA 1
ATOM 861 C C . ALA A 1 110 ? -0.056 -7.320 5.650 1.00 98.75 110 ALA A C 1
ATOM 863 O O . ALA A 1 110 ? 1.059 -7.115 5.182 1.00 98.75 110 ALA A O 1
ATOM 864 N N . THR A 1 111 ? -0.301 -8.420 6.366 1.00 98.69 111 THR 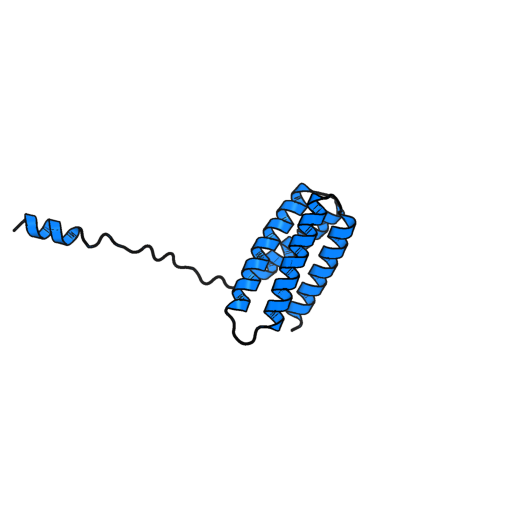A N 1
ATOM 865 C CA . THR A 1 111 ? 0.743 -9.421 6.646 1.00 98.69 111 THR A CA 1
ATOM 866 C C . THR A 1 111 ? 1.207 -10.143 5.369 1.00 98.69 111 THR A C 1
ATOM 868 O O . THR A 1 111 ? 2.392 -10.444 5.206 1.00 98.69 111 THR A O 1
ATOM 871 N N . VAL A 1 112 ? 0.290 -10.443 4.438 1.00 98.69 112 VAL A N 1
ATOM 872 C CA . VAL A 1 112 ? 0.646 -11.002 3.118 1.00 98.69 112 VAL A CA 1
ATOM 873 C C . VAL A 1 112 ? 1.453 -9.987 2.302 1.00 98.69 112 VAL A C 1
ATOM 875 O O . VAL A 1 112 ? 2.418 -10.383 1.645 1.00 98.69 112 VAL A O 1
ATOM 878 N N . LEU A 1 113 ? 1.098 -8.702 2.375 1.00 98.75 113 LEU A N 1
ATOM 879 C CA . LEU A 1 113 ? 1.841 -7.615 1.743 1.00 98.75 113 LEU A CA 1
ATOM 880 C C . LEU A 1 113 ? 3.277 -7.564 2.272 1.00 98.75 113 LEU A C 1
ATOM 882 O O . LEU A 1 113 ? 4.197 -7.679 1.472 1.00 98.75 113 LEU A O 1
ATOM 886 N N . SER A 1 114 ? 3.494 -7.551 3.592 1.00 98.38 114 SER A N 1
ATOM 887 C CA . SER A 1 114 ? 4.850 -7.542 4.172 1.00 98.38 114 SER A CA 1
ATOM 888 C C . SER A 1 114 ? 5.709 -8.729 3.722 1.00 98.38 114 SER A C 1
ATOM 890 O O . SER A 1 114 ? 6.898 -8.572 3.447 1.00 98.38 114 SER A O 1
ATOM 892 N N . ARG A 1 115 ? 5.119 -9.927 3.598 1.00 98.50 115 ARG A N 1
ATOM 893 C CA . ARG A 1 115 ? 5.829 -11.093 3.040 1.00 98.50 115 ARG A CA 1
ATOM 894 C C . ARG A 1 115 ? 6.164 -10.919 1.561 1.00 98.50 115 ARG A C 1
ATOM 896 O O . ARG A 1 115 ? 7.220 -11.369 1.138 1.00 98.50 115 ARG A O 1
ATOM 903 N N . THR A 1 116 ? 5.285 -10.277 0.795 1.00 98.31 116 THR A N 1
ATOM 904 C CA . THR A 1 116 ? 5.520 -9.980 -0.626 1.00 98.31 116 THR A CA 1
ATOM 905 C C . THR A 1 116 ? 6.645 -8.958 -0.786 1.00 98.31 116 THR A C 1
ATOM 907 O O . THR A 1 116 ? 7.522 -9.176 -1.616 1.00 98.31 116 THR A O 1
ATOM 910 N N . CYS A 1 117 ? 6.696 -7.925 0.067 1.00 97.38 117 CYS A N 1
ATOM 911 C CA . CYS A 1 117 ? 7.825 -6.994 0.127 1.00 97.38 117 CYS A CA 1
ATOM 912 C C . CYS A 1 117 ? 9.130 -7.753 0.385 1.00 97.38 117 CYS A C 1
ATOM 914 O O . CYS A 1 117 ? 10.071 -7.628 -0.390 1.00 97.38 117 CYS A O 1
ATOM 916 N N . LYS A 1 118 ? 9.164 -8.619 1.410 1.00 97.56 118 LYS A N 1
ATOM 917 C CA . LYS A 1 118 ? 10.339 -9.453 1.695 1.00 97.56 118 LYS A CA 1
ATOM 918 C C . LYS A 1 118 ? 10.766 -10.283 0.481 1.00 97.56 118 LYS A C 1
ATOM 920 O O . LYS A 1 118 ? 11.938 -10.268 0.137 1.00 97.56 118 LYS A O 1
ATOM 925 N N . SER A 1 119 ? 9.828 -10.967 -0.178 1.00 97.75 119 SER A N 1
ATOM 926 C CA . SER A 1 119 ? 10.137 -11.735 -1.387 1.00 97.75 119 SER A CA 1
ATOM 927 C C . SER A 1 119 ? 10.747 -10.870 -2.486 1.00 97.75 119 SER A C 1
ATOM 929 O O . SER A 1 119 ? 11.669 -11.331 -3.133 1.00 97.75 119 SER A O 1
ATOM 931 N N . CYS A 1 120 ? 10.285 -9.629 -2.665 1.00 95.81 120 CYS A N 1
ATOM 932 C CA . CYS A 1 120 ? 10.830 -8.714 -3.672 1.00 95.81 120 CYS A CA 1
ATOM 933 C C . CYS A 1 120 ? 12.268 -8.274 -3.364 1.00 95.81 120 CYS A C 1
ATOM 935 O O . CYS A 1 120 ? 13.039 -8.050 -4.291 1.00 95.81 120 CYS A O 1
ATOM 937 N N . HIS A 1 121 ? 12.625 -8.156 -2.082 1.00 93.69 121 HIS A N 1
ATOM 938 C CA . HIS A 1 121 ? 13.976 -7.797 -1.638 1.00 93.69 121 HIS A CA 1
ATOM 939 C C . HIS A 1 121 ? 14.941 -8.991 -1.546 1.00 93.69 121 HIS A C 1
ATOM 941 O O . HIS A 1 121 ? 16.145 -8.779 -1.443 1.00 93.69 121 HIS A O 1
ATOM 947 N N . ASP A 1 122 ? 14.424 -10.223 -1.562 1.00 94.81 122 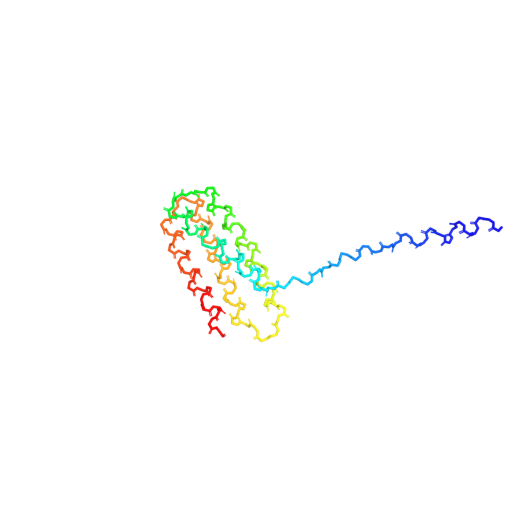ASP A N 1
ATOM 948 C CA . ASP A 1 122 ? 15.214 -11.460 -1.500 1.00 94.81 122 ASP A CA 1
ATOM 949 C C . ASP A 1 122 ? 15.549 -12.031 -2.906 1.00 94.81 122 ASP A C 1
ATOM 951 O O . ASP A 1 122 ? 16.187 -13.085 -2.977 1.00 94.81 122 ASP A O 1
ATOM 955 N N . LEU A 1 123 ? 15.099 -11.385 -3.996 1.00 85.56 123 LEU A N 1
ATOM 956 C CA . LEU A 1 123 ? 15.385 -11.782 -5.389 1.00 85.56 123 LEU A CA 1
ATOM 957 C C . LEU A 1 123 ? 16.849 -11.565 -5.799 1.00 85.56 123 LEU A C 1
ATOM 959 O O . LEU A 1 123 ? 17.454 -10.558 -5.365 1.00 85.56 123 LEU A O 1
#

Radius of gyration: 22.04 Å; chains: 1; bounding box: 32×61×58 Å

Foldseek 3Di:
DVVVVVVVVVVPPPPDPPVPPPPDDPDPVLVVVLVVLLVQLLVCLVVLPLVSVLVSLVVNLVSLVVQLVVLVPDPPSVVLNVLSVLLNVLSVVLNVCSVVSNSVVSNVSSVVNVVSVVVSVVD